Protein AF-A0A5K1B5Y6-F1 (afdb_monomer_lite)

Structure (mmCIF, N/CA/C/O backbone):
data_AF-A0A5K1B5Y6-F1
#
_entry.id   AF-A0A5K1B5Y6-F1
#
loop_
_atom_site.group_PDB
_atom_site.id
_atom_site.type_symbol
_atom_site.label_atom_id
_atom_site.label_alt_id
_atom_site.label_comp_id
_atom_site.label_asym_id
_atom_site.label_entity_id
_atom_site.label_seq_id
_atom_site.pdbx_PDB_ins_code
_atom_site.Cartn_x
_atom_site.Cartn_y
_atom_site.Cartn_z
_atom_site.occupancy
_atom_site.B_iso_or_equiv
_atom_site.auth_seq_id
_atom_site.auth_comp_id
_atom_site.auth_asym_id
_atom_site.auth_atom_id
_atom_site.pdbx_PDB_model_num
ATOM 1 N N . GLN A 1 1 ? -15.310 -3.717 12.837 1.00 61.94 1 GLN A N 1
ATOM 2 C CA . GLN A 1 1 ? -14.846 -5.034 12.338 1.00 61.94 1 GLN A CA 1
ATOM 3 C C . GLN A 1 1 ? -14.676 -5.076 10.817 1.00 61.94 1 GLN A C 1
ATOM 5 O O . GLN A 1 1 ? -13.551 -5.280 10.386 1.00 61.94 1 GLN A O 1
ATOM 10 N N . ASN A 1 2 ? -15.708 -4.813 10.001 1.00 82.94 2 ASN A N 1
ATOM 11 C CA . ASN A 1 2 ? -15.606 -4.912 8.527 1.00 82.94 2 ASN A CA 1
ATOM 12 C C . ASN A 1 2 ? -14.499 -4.042 7.901 1.00 82.94 2 ASN A C 1
ATOM 14 O O . ASN A 1 2 ? -13.853 -4.462 6.947 1.00 82.94 2 ASN A O 1
ATOM 18 N N . THR A 1 3 ? -14.230 -2.863 8.466 1.00 85.44 3 THR A N 1
ATOM 19 C CA . THR A 1 3 ? -13.160 -1.971 7.995 1.00 85.44 3 THR A CA 1
ATOM 20 C C . THR A 1 3 ? -11.761 -2.560 8.187 1.00 85.44 3 THR A C 1
ATOM 22 O O . THR A 1 3 ? -10.958 -2.513 7.262 1.00 85.44 3 THR A O 1
ATOM 25 N N . HIS A 1 4 ? -11.480 -3.170 9.346 1.00 84.19 4 HIS A N 1
ATOM 26 C CA . HIS A 1 4 ? -10.191 -3.828 9.597 1.00 84.19 4 HIS A CA 1
ATOM 27 C C . HIS A 1 4 ? -9.981 -5.002 8.634 1.00 84.19 4 HIS A C 1
ATOM 29 O O . HIS A 1 4 ? -8.892 -5.165 8.092 1.00 84.19 4 HIS A O 1
ATOM 35 N N . LEU A 1 5 ? -11.041 -5.777 8.366 1.00 86.75 5 LEU A N 1
ATOM 36 C CA . LEU A 1 5 ? -10.997 -6.868 7.391 1.00 86.75 5 LEU A CA 1
ATOM 37 C C . LEU A 1 5 ? -10.698 -6.349 5.977 1.00 86.75 5 LEU A C 1
ATOM 39 O O . LEU A 1 5 ? -9.837 -6.898 5.295 1.00 86.75 5 LEU A O 1
ATOM 43 N N . LEU A 1 6 ? -11.368 -5.276 5.550 1.00 89.38 6 LEU A N 1
ATOM 44 C CA . LEU A 1 6 ? -11.146 -4.675 4.235 1.00 89.38 6 LEU A CA 1
ATOM 45 C C . LEU A 1 6 ? -9.709 -4.155 4.082 1.00 89.38 6 LEU A C 1
ATOM 47 O O . LEU A 1 6 ? -9.068 -4.434 3.071 1.00 89.38 6 LEU A O 1
ATOM 51 N N . ILE A 1 7 ? -9.180 -3.469 5.099 1.00 89.62 7 ILE A N 1
ATOM 52 C CA . ILE A 1 7 ? -7.785 -3.006 5.115 1.00 89.62 7 ILE A CA 1
ATOM 53 C C . ILE A 1 7 ? -6.828 -4.197 5.027 1.00 89.62 7 ILE A C 1
ATOM 55 O O . ILE A 1 7 ? -5.940 -4.191 4.184 1.00 89.62 7 ILE A O 1
ATOM 59 N N . SER A 1 8 ? -7.043 -5.251 5.817 1.00 89.25 8 SER A N 1
ATOM 60 C CA . SER A 1 8 ? -6.202 -6.453 5.778 1.00 89.25 8 SER A CA 1
ATOM 61 C C . SER A 1 8 ? -6.201 -7.122 4.396 1.00 89.25 8 SER A C 1
ATOM 63 O O . SER A 1 8 ? -5.146 -7.515 3.897 1.00 89.25 8 SER A O 1
ATOM 65 N N . ILE A 1 9 ? -7.359 -7.196 3.728 1.00 91.19 9 ILE A N 1
ATOM 66 C CA . ILE A 1 9 ? -7.470 -7.726 2.360 1.00 91.19 9 ILE A CA 1
ATOM 67 C C . ILE A 1 9 ? -6.678 -6.865 1.370 1.00 91.19 9 ILE A C 1
ATOM 69 O O . ILE A 1 9 ? -5.948 -7.409 0.541 1.00 91.19 9 ILE A O 1
ATOM 73 N N . LEU A 1 10 ? -6.796 -5.53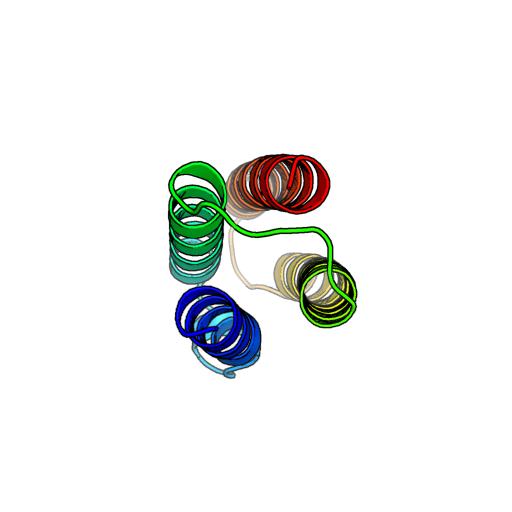9 1.456 1.00 92.56 10 LEU A N 1
ATOM 74 C CA . LEU A 1 10 ? -6.096 -4.608 0.567 1.00 92.56 10 LEU A CA 1
ATOM 75 C C . LEU A 1 10 ? -4.580 -4.639 0.788 1.00 92.56 10 LEU A C 1
ATOM 77 O O . LEU A 1 10 ? -3.822 -4.721 -0.176 1.00 92.56 10 LEU A O 1
ATOM 81 N N . VAL A 1 11 ? -4.139 -4.675 2.046 1.00 90.75 11 VAL A N 1
ATOM 82 C CA . VAL A 1 11 ? -2.730 -4.860 2.411 1.00 90.75 11 VAL A CA 1
ATOM 83 C C . VAL A 1 11 ? -2.219 -6.188 1.852 1.00 90.75 11 VAL A C 1
ATOM 85 O O . VAL A 1 11 ? -1.197 -6.224 1.174 1.00 90.75 11 VAL A O 1
ATOM 88 N N . LYS A 1 12 ? -2.961 -7.288 2.014 1.00 89.69 12 LYS A N 1
ATOM 89 C CA . LYS A 1 12 ? -2.588 -8.581 1.422 1.00 89.69 12 LYS A CA 1
ATOM 90 C C . LYS A 1 12 ? -2.546 -8.536 -0.110 1.00 89.69 12 LYS A C 1
ATOM 92 O O . LYS A 1 12 ? -1.741 -9.236 -0.723 1.00 89.69 12 LYS A O 1
ATOM 97 N N . HIS A 1 13 ? -3.377 -7.715 -0.749 1.00 91.19 13 HIS A N 1
ATOM 98 C CA . HIS A 1 13 ? -3.387 -7.571 -2.203 1.00 91.19 13 HIS A CA 1
ATOM 99 C C . HIS A 1 13 ? -2.091 -6.950 -2.748 1.00 91.19 13 HIS A C 1
ATOM 101 O O . HIS A 1 13 ? -1.645 -7.347 -3.827 1.00 91.19 13 HIS A O 1
ATOM 107 N N . LEU A 1 14 ? -1.428 -6.079 -1.977 1.00 89.25 14 LEU A N 1
ATOM 108 C CA . LEU A 1 14 ? -0.103 -5.539 -2.317 1.00 89.25 14 LEU A CA 1
ATOM 109 C C . LEU A 1 14 ? 0.965 -6.635 -2.457 1.00 89.25 14 LEU A C 1
ATOM 111 O O . LEU A 1 14 ? 1.934 -6.458 -3.189 1.00 89.25 14 LEU A O 1
ATOM 115 N N . GLU A 1 15 ? 0.785 -7.798 -1.821 1.00 84.31 15 GLU A N 1
ATOM 116 C CA . GLU A 1 15 ? 1.717 -8.931 -1.925 1.00 84.31 15 GLU A CA 1
ATOM 117 C C . GLU A 1 15 ? 1.557 -9.730 -3.219 1.00 84.31 15 GLU A C 1
ATOM 119 O O . GLU A 1 15 ? 2.393 -10.578 -3.547 1.00 84.31 15 GLU A O 1
ATOM 124 N N . HIS A 1 16 ? 0.489 -9.484 -3.977 1.00 89.88 16 HIS A N 1
ATOM 125 C CA . HIS A 1 16 ? 0.230 -10.232 -5.189 1.00 89.88 16 HIS A CA 1
ATOM 126 C C . HIS A 1 16 ? 1.282 -9.915 -6.260 1.00 89.88 16 HIS A C 1
ATOM 128 O O . HIS A 1 16 ? 1.492 -8.766 -6.641 1.00 89.88 16 HIS A O 1
ATOM 134 N N . LYS A 1 17 ? 1.897 -10.958 -6.831 1.00 83.12 17 LYS A N 1
ATOM 135 C CA . LYS A 1 17 ? 3.017 -10.857 -7.789 1.00 83.12 17 LYS A CA 1
ATOM 136 C C . LYS A 1 17 ? 2.793 -9.926 -8.986 1.00 83.12 17 LYS A C 1
ATOM 138 O O . LYS A 1 17 ? 3.762 -9.445 -9.563 1.00 83.12 17 LYS A O 1
ATOM 143 N N . LYS A 1 18 ? 1.538 -9.719 -9.402 1.00 86.19 18 LYS A N 1
ATOM 144 C CA . LYS A 1 18 ? 1.199 -8.775 -10.481 1.00 86.19 18 LYS A CA 1
ATOM 145 C C . LYS A 1 18 ? 1.161 -7.328 -9.981 1.00 86.19 18 LYS A C 1
ATOM 147 O O . LYS A 1 18 ? 1.648 -6.452 -10.678 1.00 86.19 18 LYS A O 1
ATOM 152 N N . VAL A 1 19 ? 0.653 -7.114 -8.767 1.00 86.88 19 VAL A N 1
ATOM 153 C CA . VAL A 1 19 ? 0.531 -5.795 -8.129 1.00 86.88 19 VAL A CA 1
ATOM 154 C C . VAL A 1 19 ? 1.909 -5.254 -7.760 1.00 86.88 19 VAL A C 1
ATOM 156 O O . VAL A 1 19 ? 2.219 -4.119 -8.089 1.00 86.88 19 VAL A O 1
ATOM 159 N N . VAL A 1 20 ? 2.793 -6.095 -7.211 1.00 82.19 20 VAL A N 1
ATOM 160 C CA . VAL A 1 20 ? 4.186 -5.715 -6.886 1.00 82.19 20 VAL A CA 1
ATOM 161 C C . VAL A 1 20 ? 4.938 -5.133 -8.095 1.00 82.19 20 VAL A C 1
ATOM 163 O O . VAL A 1 20 ? 5.838 -4.316 -7.928 1.00 82.19 20 VAL A O 1
ATOM 166 N N . LYS A 1 21 ? 4.561 -5.523 -9.320 1.00 82.31 21 LYS A N 1
ATOM 167 C CA . LYS A 1 21 ? 5.200 -5.053 -10.557 1.00 82.31 21 LYS A CA 1
ATOM 168 C C . LYS A 1 21 ? 4.587 -3.779 -11.145 1.00 82.31 21 LYS A C 1
ATOM 170 O O . LYS A 1 21 ? 5.173 -3.193 -12.056 1.00 82.31 21 LYS A O 1
ATOM 175 N N . GLN A 1 22 ? 3.422 -3.380 -10.645 1.00 85.06 22 GLN A N 1
ATOM 176 C CA . GLN A 1 22 ? 2.621 -2.257 -11.124 1.00 85.06 22 GLN A CA 1
ATOM 177 C C . GLN A 1 22 ? 2.636 -1.156 -10.063 1.00 85.06 22 GLN A C 1
ATOM 179 O O . GLN A 1 22 ? 1.946 -1.238 -9.046 1.00 85.06 22 GLN A O 1
ATOM 184 N N . LEU A 1 23 ? 3.502 -0.163 -10.269 1.00 79.81 23 LEU A N 1
ATOM 185 C CA . LEU A 1 23 ? 3.746 0.899 -9.290 1.00 79.81 23 LEU A CA 1
ATOM 186 C C . LEU A 1 23 ? 2.510 1.789 -9.101 1.00 79.81 23 LEU A C 1
ATOM 188 O O . LEU A 1 23 ? 2.159 2.143 -7.981 1.00 79.81 23 LEU A O 1
ATOM 192 N N . ASP A 1 24 ? 1.810 2.081 -10.191 1.00 84.75 24 ASP A N 1
ATOM 193 C CA . ASP A 1 24 ? 0.542 2.810 -10.225 1.00 84.75 24 ASP A CA 1
ATOM 194 C C . ASP A 1 24 ? -0.557 2.103 -9.417 1.00 84.75 24 ASP A C 1
ATOM 196 O O . ASP A 1 24 ? -1.231 2.719 -8.592 1.00 84.75 24 ASP A O 1
ATOM 200 N N . VAL A 1 25 ? -0.697 0.786 -9.588 1.00 89.25 25 VAL A N 1
ATOM 201 C CA . VAL A 1 25 ? -1.702 -0.010 -8.871 1.00 89.25 25 VAL A CA 1
ATOM 202 C C . VAL A 1 25 ? -1.408 -0.044 -7.373 1.00 89.25 25 VAL A C 1
ATOM 204 O O . VAL A 1 25 ? -2.334 0.037 -6.567 1.00 89.25 25 VAL A O 1
ATOM 207 N N . GLN A 1 26 ? -0.134 -0.120 -6.981 1.00 89.06 26 GLN A N 1
ATOM 208 C CA . GLN A 1 26 ? 0.256 -0.059 -5.572 1.00 89.06 26 GLN A CA 1
ATOM 209 C C . GLN A 1 26 ? -0.111 1.276 -4.923 1.00 89.06 26 GLN A C 1
ATOM 211 O O . GLN A 1 26 ? -0.685 1.272 -3.834 1.00 89.06 26 GLN A O 1
ATOM 216 N N . VAL A 1 27 ? 0.175 2.396 -5.596 1.00 89.31 27 VAL A N 1
ATOM 217 C CA . VAL A 1 27 ? -0.204 3.736 -5.118 1.00 89.31 27 VAL A CA 1
ATOM 218 C C . VAL A 1 27 ? -1.719 3.818 -4.921 1.00 89.31 27 VAL A C 1
ATOM 220 O O . VAL A 1 27 ? -2.166 4.149 -3.825 1.00 89.31 27 VAL A O 1
ATOM 223 N N . ASN A 1 28 ? -2.504 3.396 -5.916 1.00 92.31 28 ASN A N 1
ATOM 224 C CA . ASN A 1 28 ? -3.968 3.412 -5.838 1.00 92.31 28 ASN A CA 1
ATOM 225 C C . ASN A 1 28 ? -4.507 2.585 -4.657 1.00 92.31 28 ASN A C 1
ATOM 227 O O . ASN A 1 28 ? -5.434 3.007 -3.969 1.00 92.31 28 ASN A O 1
ATOM 231 N N . ILE A 1 29 ? -3.935 1.406 -4.386 1.00 93.19 29 ILE A N 1
ATOM 232 C CA . ILE A 1 29 ? -4.352 0.576 -3.243 1.00 93.19 29 ILE A CA 1
ATOM 233 C C . ILE A 1 29 ? -4.066 1.292 -1.918 1.00 93.19 29 ILE A C 1
ATOM 235 O O . ILE A 1 29 ? -4.920 1.294 -1.032 1.00 93.19 29 ILE A O 1
ATOM 239 N N . ILE A 1 30 ? -2.894 1.915 -1.779 1.00 92.19 30 ILE A N 1
ATOM 240 C CA . ILE A 1 30 ? -2.525 2.657 -0.565 1.00 92.19 30 ILE A CA 1
ATOM 241 C C . ILE A 1 30 ? -3.440 3.871 -0.367 1.00 92.19 30 ILE A C 1
ATOM 243 O O . ILE A 1 30 ? -3.895 4.118 0.751 1.00 92.19 30 ILE A O 1
ATOM 247 N N . GLU A 1 31 ? -3.778 4.593 -1.434 1.00 93.12 31 GLU A N 1
ATOM 248 C CA . GLU A 1 31 ? -4.740 5.699 -1.381 1.00 93.12 31 GL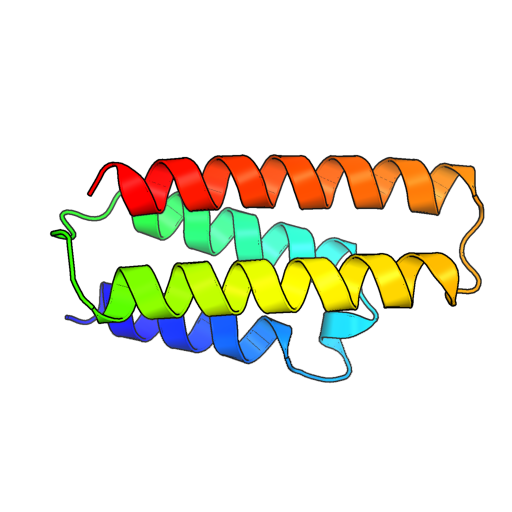U A CA 1
ATOM 249 C C . GLU A 1 31 ? -6.130 5.222 -0.938 1.00 93.12 31 GLU A C 1
ATOM 251 O O . GLU A 1 31 ? -6.754 5.835 -0.070 1.00 93.12 31 GLU A O 1
ATOM 256 N N . VAL A 1 32 ? -6.596 4.075 -1.444 1.00 94.38 32 VAL A N 1
ATOM 257 C CA . VAL A 1 32 ? -7.861 3.466 -1.005 1.00 94.38 32 VAL A CA 1
ATOM 258 C C . VAL A 1 32 ? -7.813 3.091 0.480 1.00 94.38 32 VAL A C 1
ATOM 260 O O . VAL A 1 32 ? -8.754 3.405 1.211 1.00 94.38 32 VAL A O 1
ATOM 263 N N . ILE A 1 33 ? -6.722 2.480 0.960 1.00 92.88 33 ILE A N 1
ATOM 264 C CA . ILE A 1 33 ? -6.543 2.179 2.394 1.00 92.88 33 ILE A CA 1
ATOM 265 C C . ILE A 1 33 ? -6.576 3.475 3.215 1.00 92.88 33 ILE A C 1
ATOM 267 O O . ILE A 1 33 ? -7.264 3.531 4.235 1.00 92.88 33 ILE A O 1
ATOM 271 N N . THR A 1 34 ? -5.904 4.529 2.745 1.00 91.81 34 THR A N 1
ATOM 272 C CA . THR A 1 34 ? -5.879 5.855 3.386 1.00 91.81 34 THR A CA 1
ATOM 273 C C . THR A 1 34 ? -7.284 6.438 3.511 1.00 91.81 34 THR A C 1
ATOM 275 O O . THR A 1 34 ? -7.680 6.880 4.590 1.00 91.81 34 THR A O 1
ATOM 278 N N . HIS A 1 35 ? -8.074 6.395 2.435 1.00 92.50 35 HIS A N 1
ATOM 279 C CA . HIS A 1 35 ? -9.453 6.876 2.441 1.00 92.50 35 HIS A CA 1
ATOM 280 C C . HIS A 1 35 ? -10.351 6.065 3.373 1.00 92.50 35 HIS A C 1
ATOM 282 O O . HIS A 1 35 ? -11.160 6.650 4.097 1.00 92.50 35 HIS A O 1
ATOM 288 N N . ILE A 1 36 ? -10.209 4.739 3.389 1.00 90.19 36 ILE A N 1
ATOM 289 C CA . ILE A 1 36 ? -10.954 3.872 4.305 1.00 90.19 36 ILE A CA 1
ATOM 290 C C . ILE A 1 36 ? -10.596 4.216 5.754 1.00 90.19 36 ILE A C 1
ATOM 292 O O . ILE A 1 36 ? -11.498 4.418 6.567 1.00 90.19 36 ILE A O 1
ATOM 296 N N . ALA A 1 37 ? -9.304 4.338 6.072 1.00 88.50 37 ALA A N 1
ATOM 297 C CA . ALA A 1 37 ? -8.835 4.707 7.402 1.00 88.50 37 ALA A CA 1
ATOM 298 C C . ALA A 1 37 ? -9.403 6.072 7.823 1.00 88.50 37 ALA A C 1
ATOM 300 O O . ALA A 1 37 ? -10.067 6.152 8.858 1.00 88.50 37 ALA A O 1
ATOM 301 N N . TYR A 1 38 ? -9.257 7.104 6.984 1.00 87.38 38 TYR A N 1
ATOM 302 C CA . TYR A 1 38 ? -9.732 8.467 7.252 1.00 87.38 38 TYR A CA 1
ATOM 303 C C . TYR A 1 38 ? -11.227 8.517 7.603 1.00 87.38 38 TYR A C 1
ATOM 305 O O . TYR A 1 38 ? -11.596 9.066 8.643 1.00 87.38 38 TYR A O 1
ATOM 313 N N . HIS A 1 39 ? -12.083 7.894 6.785 1.00 86.94 39 HIS A N 1
ATOM 314 C CA . HIS A 1 39 ? -13.542 7.953 6.953 1.00 86.94 39 HIS A CA 1
ATOM 315 C C . HIS A 1 39 ? -14.085 6.973 7.998 1.00 86.94 39 HIS A C 1
ATOM 317 O O . HIS A 1 39 ? -15.237 7.078 8.421 1.00 86.94 39 HIS A O 1
ATOM 323 N N . SER A 1 40 ? -13.280 6.004 8.425 1.00 84.62 40 SER A N 1
ATOM 324 C CA . SER A 1 40 ? -13.708 5.032 9.420 1.00 84.62 40 SER A CA 1
ATOM 325 C C . SER A 1 40 ? -13.665 5.586 10.846 1.00 84.62 40 SER A C 1
ATOM 327 O O . SER A 1 40 ? -12.807 6.394 11.210 1.00 84.62 40 SER A O 1
ATOM 329 N N . LYS A 1 41 ? -14.571 5.084 11.689 1.00 82.88 41 LYS A N 1
ATOM 330 C CA . LYS A 1 41 ? -14.539 5.256 13.151 1.00 82.88 41 LYS A CA 1
ATOM 331 C C . LYS A 1 41 ? -13.776 4.100 13.816 1.00 82.88 41 LYS A C 1
ATOM 333 O O . LYS A 1 41 ? -14.278 3.490 14.756 1.00 82.88 41 LYS A O 1
ATOM 338 N N . MET A 1 42 ? -12.634 3.715 13.242 1.00 77.75 42 MET A N 1
ATOM 339 C CA . MET A 1 42 ? -11.767 2.680 13.813 1.00 77.75 42 MET A CA 1
ATOM 340 C C . MET A 1 42 ? -11.199 3.145 15.158 1.00 77.75 42 MET A C 1
ATOM 342 O O . MET A 1 42 ? -11.027 4.342 15.364 1.00 77.75 42 MET A O 1
ATOM 346 N N . GLN A 1 43 ? -10.933 2.187 16.045 1.00 77.19 43 GLN A N 1
ATOM 347 C CA . GLN A 1 43 ? -10.144 2.389 17.258 1.00 77.19 43 GLN A CA 1
ATOM 348 C C . GLN A 1 43 ? -8.798 1.682 17.099 1.00 77.19 43 GLN A C 1
ATOM 350 O O . GLN A 1 43 ? -8.728 0.626 16.448 1.00 77.19 43 GLN A O 1
ATOM 355 N N . ALA A 1 44 ? -7.765 2.233 17.735 1.00 75.69 44 ALA A N 1
ATOM 356 C CA . ALA A 1 44 ? -6.462 1.602 17.884 1.00 75.69 44 ALA A CA 1
ATOM 357 C C . ALA A 1 44 ? -6.606 0.117 18.264 1.00 75.69 44 ALA A C 1
ATOM 359 O O . ALA A 1 44 ? -7.305 -0.250 19.210 1.00 75.69 44 ALA A O 1
ATOM 360 N N . SER A 1 45 ? -5.965 -0.755 17.490 1.00 79.25 45 SER A N 1
ATOM 361 C CA . SER A 1 45 ? -6.081 -2.209 17.636 1.00 79.25 45 SER A CA 1
ATOM 362 C C . SER A 1 45 ? -4.830 -2.913 17.122 1.00 79.25 45 SER A C 1
ATOM 364 O O . SER A 1 45 ? -4.060 -2.360 16.330 1.00 79.25 45 SER A O 1
ATOM 366 N N . VAL A 1 46 ? -4.628 -4.155 17.565 1.00 81.44 46 VAL A N 1
ATOM 367 C CA . VAL A 1 46 ? -3.481 -4.983 17.161 1.00 81.44 46 VAL A CA 1
ATOM 368 C C . VAL A 1 46 ? -3.485 -5.213 15.645 1.00 81.44 46 VAL A C 1
ATOM 370 O O . VAL A 1 46 ? -2.432 -5.231 15.012 1.00 81.44 46 VAL A O 1
ATOM 373 N N . GLU A 1 47 ? -4.664 -5.293 15.034 1.00 82.31 47 GLU A N 1
ATOM 374 C CA . GLU A 1 47 ? -4.860 -5.428 13.593 1.00 82.31 47 GLU A CA 1
ATOM 375 C C . GLU A 1 47 ? -4.383 -4.194 12.814 1.00 82.31 47 GLU A C 1
ATOM 377 O O . GLU A 1 47 ? -3.836 -4.336 11.717 1.00 82.31 47 GLU A O 1
ATOM 382 N N . ILE A 1 48 ? -4.545 -2.986 13.371 1.00 80.56 48 ILE A N 1
ATOM 383 C CA . ILE A 1 48 ? -4.007 -1.754 12.770 1.00 80.56 48 ILE A CA 1
ATOM 384 C C . ILE A 1 48 ? -2.478 -1.783 12.813 1.00 80.56 48 ILE A C 1
ATOM 386 O O . ILE A 1 48 ? -1.837 -1.539 11.793 1.00 80.56 48 ILE A O 1
ATOM 390 N N . ILE A 1 49 ? -1.888 -2.147 13.956 1.00 82.25 49 ILE A N 1
ATOM 391 C CA . ILE A 1 49 ? -0.426 -2.248 14.113 1.00 82.25 49 ILE A CA 1
ATOM 392 C C . ILE A 1 49 ? 0.157 -3.300 13.155 1.00 82.25 49 ILE A C 1
ATOM 394 O O . ILE A 1 49 ? 1.189 -3.064 12.516 1.00 82.25 49 IL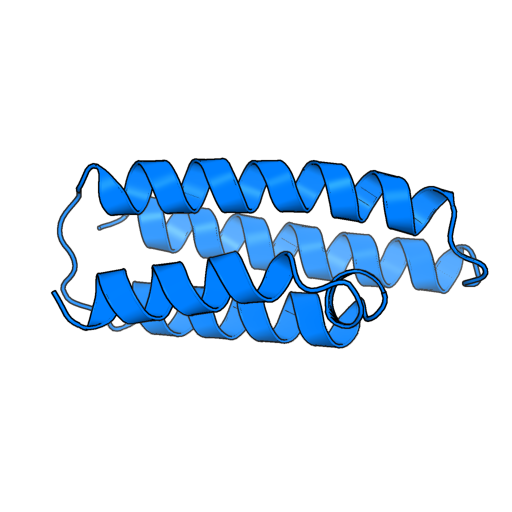E A O 1
ATOM 398 N N . GLY A 1 50 ? -0.522 -4.442 13.008 1.00 85.38 50 GLY A N 1
ATOM 399 C CA . GLY A 1 50 ? -0.175 -5.471 12.026 1.00 85.38 50 GLY A CA 1
ATOM 400 C C . GLY A 1 50 ? -0.232 -4.938 10.594 1.00 85.38 50 GLY A C 1
ATOM 401 O O . GLY A 1 50 ? 0.730 -5.090 9.845 1.00 85.38 50 GLY A O 1
ATOM 402 N N . SER A 1 51 ? -1.300 -4.213 10.248 1.00 85.81 51 SER A N 1
ATOM 403 C CA . SER A 1 51 ? -1.457 -3.591 8.926 1.00 85.81 51 SER A CA 1
ATOM 404 C C . SER A 1 51 ? -0.355 -2.564 8.635 1.00 85.81 51 SER A C 1
ATOM 406 O O . SER A 1 51 ? 0.200 -2.559 7.540 1.00 85.81 51 SER A O 1
ATOM 408 N N . ILE A 1 52 ? 0.030 -1.738 9.615 1.00 85.38 52 ILE A N 1
ATOM 409 C CA . ILE A 1 52 ? 1.150 -0.788 9.488 1.00 85.38 52 ILE A CA 1
ATOM 410 C C . ILE A 1 52 ? 2.473 -1.536 9.261 1.00 85.38 52 ILE A C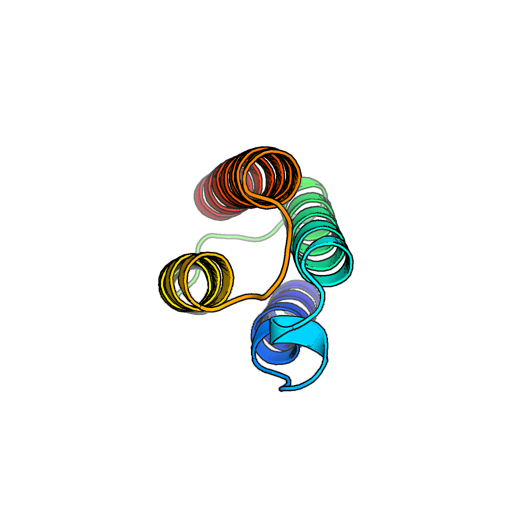 1
ATOM 412 O O . ILE A 1 52 ? 3.253 -1.176 8.378 1.00 85.38 52 ILE A O 1
ATOM 416 N N . SER A 1 53 ? 2.726 -2.602 10.024 1.00 86.62 53 SER A N 1
ATOM 417 C CA . SER A 1 53 ? 3.939 -3.422 9.883 1.00 86.62 53 SER A CA 1
ATOM 418 C C . SER A 1 53 ? 4.030 -4.085 8.506 1.00 86.62 53 SER A C 1
ATOM 420 O O . SER A 1 53 ? 5.104 -4.141 7.898 1.00 86.62 53 SER A O 1
ATOM 422 N N . ASP A 1 54 ? 2.896 -4.555 7.993 1.00 88.94 54 ASP A N 1
ATOM 423 C CA . ASP A 1 54 ? 2.773 -5.141 6.662 1.00 88.94 54 ASP A CA 1
ATOM 424 C C . ASP A 1 54 ? 3.012 -4.098 5.561 1.00 88.94 54 ASP A C 1
ATOM 426 O O . ASP A 1 54 ? 3.811 -4.340 4.655 1.00 88.94 54 ASP A O 1
ATOM 430 N N . LEU A 1 55 ? 2.426 -2.905 5.687 1.00 88.94 55 LEU A N 1
ATOM 431 C CA . LEU A 1 55 ? 2.654 -1.781 4.774 1.00 88.94 55 LEU A CA 1
ATOM 432 C C . LEU A 1 55 ? 4.136 -1.361 4.738 1.00 88.94 55 LEU A C 1
ATOM 434 O O . LEU A 1 55 ? 4.716 -1.194 3.662 1.00 88.94 55 LEU A O 1
ATOM 438 N N . MET A 1 56 ? 4.807 -1.286 5.893 1.00 86.31 56 MET A N 1
ATOM 439 C CA . MET A 1 56 ? 6.256 -1.030 5.958 1.00 86.31 56 MET A CA 1
ATOM 440 C C . MET A 1 56 ? 7.083 -2.161 5.327 1.00 86.31 56 MET A C 1
ATOM 442 O O . MET A 1 56 ? 8.129 -1.921 4.714 1.00 86.31 56 MET A O 1
ATOM 446 N N . ARG A 1 57 ? 6.637 -3.419 5.440 1.00 88.44 57 ARG A N 1
ATOM 447 C CA . ARG A 1 57 ? 7.257 -4.546 4.727 1.00 88.44 57 ARG A CA 1
ATOM 448 C C . ARG A 1 57 ? 7.099 -4.393 3.213 1.00 88.44 57 ARG A C 1
ATOM 450 O O . ARG A 1 57 ? 8.055 -4.683 2.491 1.00 88.44 57 ARG A O 1
ATOM 457 N N . HIS A 1 58 ? 5.951 -3.925 2.729 1.00 83.44 58 HIS A N 1
ATOM 458 C CA . HIS A 1 58 ? 5.731 -3.668 1.300 1.00 83.44 58 HIS A CA 1
ATOM 459 C C . HIS A 1 58 ? 6.578 -2.518 0.784 1.00 83.44 58 HIS A C 1
ATOM 461 O O . HIS A 1 58 ? 7.159 -2.660 -0.285 1.00 83.44 58 HIS A O 1
ATOM 467 N N . MET A 1 59 ? 6.773 -1.461 1.572 1.00 82.81 59 MET A N 1
ATOM 468 C CA . MET A 1 59 ? 7.693 -0.374 1.224 1.00 82.81 59 MET A CA 1
ATOM 469 C C . MET A 1 59 ? 9.102 -0.880 0.918 1.00 82.81 59 MET A C 1
ATOM 471 O O . MET A 1 59 ? 9.685 -0.531 -0.108 1.00 82.81 59 MET A O 1
ATOM 475 N N . ARG A 1 60 ? 9.642 -1.754 1.776 1.00 80.50 60 ARG A N 1
ATOM 476 C CA . ARG A 1 60 ? 10.971 -2.345 1.552 1.00 80.50 60 ARG A CA 1
ATOM 477 C C . ARG A 1 60 ? 11.030 -3.131 0.240 1.00 80.50 60 ARG A C 1
ATOM 479 O O . ARG A 1 60 ? 11.989 -2.972 -0.511 1.00 80.50 60 ARG A O 1
ATOM 486 N N . LYS A 1 61 ? 9.996 -3.925 -0.062 1.00 81.81 61 LYS A N 1
ATOM 487 C CA . LYS A 1 61 ? 9.896 -4.681 -1.325 1.00 81.81 61 LYS A CA 1
ATOM 488 C C . LYS A 1 61 ? 9.749 -3.766 -2.544 1.00 81.81 61 LYS A C 1
ATOM 490 O O . LYS A 1 61 ? 10.362 -4.030 -3.571 1.00 81.81 61 LYS A O 1
ATOM 495 N N . HIS A 1 62 ? 8.967 -2.695 -2.429 1.00 80.00 62 HIS A N 1
ATOM 496 C CA . HIS A 1 62 ? 8.771 -1.707 -3.487 1.00 80.00 62 HIS A CA 1
ATOM 497 C C . HIS A 1 62 ? 10.088 -1.012 -3.852 1.00 80.00 62 HIS A C 1
ATOM 499 O O . HIS A 1 62 ? 10.428 -0.922 -5.028 1.00 80.00 62 HIS A O 1
ATOM 505 N N . ILE A 1 63 ? 10.867 -0.577 -2.855 1.00 79.31 63 ILE A N 1
ATOM 506 C CA . ILE A 1 63 ? 12.186 0.036 -3.080 1.00 79.31 63 ILE A CA 1
ATOM 507 C C . ILE A 1 63 ? 13.115 -0.941 -3.812 1.00 79.31 63 ILE A C 1
ATOM 509 O O . ILE A 1 63 ? 13.727 -0.559 -4.805 1.00 79.31 63 ILE A O 1
ATOM 513 N N . GLN A 1 64 ? 13.171 -2.203 -3.375 1.00 78.50 64 GLN A N 1
ATOM 514 C CA . GLN A 1 64 ? 13.957 -3.246 -4.047 1.00 78.50 64 GLN A CA 1
ATOM 515 C C . GLN A 1 64 ? 13.516 -3.447 -5.505 1.00 78.50 64 GLN A C 1
ATOM 517 O O . GLN A 1 64 ? 14.343 -3.409 -6.409 1.00 78.50 64 GLN A O 1
ATOM 522 N N . TYR A 1 65 ? 12.209 -3.566 -5.758 1.00 77.44 65 TYR A N 1
ATOM 523 C CA . TYR A 1 65 ? 11.688 -3.713 -7.118 1.00 77.44 65 TYR A CA 1
ATOM 524 C C . TYR A 1 65 ? 11.995 -2.497 -7.999 1.00 77.44 65 TYR A C 1
ATOM 526 O O . TYR A 1 65 ? 12.351 -2.646 -9.165 1.00 77.44 65 TYR A O 1
ATOM 534 N N . SER A 1 66 ? 11.872 -1.288 -7.453 1.00 74.75 66 SER A N 1
ATOM 535 C CA . SER A 1 66 ? 12.182 -0.055 -8.175 1.00 74.75 66 SER A CA 1
ATOM 536 C C . SER A 1 66 ? 13.641 -0.035 -8.639 1.00 74.75 66 SER A C 1
ATOM 538 O O . SER A 1 66 ? 13.906 0.273 -9.805 1.00 74.75 66 SER A O 1
ATOM 540 N N . LEU A 1 67 ? 14.575 -0.470 -7.784 1.00 76.62 67 LEU A N 1
ATOM 541 C CA . LEU A 1 67 ? 15.990 -0.621 -8.141 1.00 76.62 67 LEU A CA 1
ATOM 542 C C . LEU A 1 67 ? 16.175 -1.614 -9.301 1.00 76.62 67 LEU A C 1
ATOM 544 O O . LEU A 1 67 ? 16.797 -1.250 -10.300 1.00 76.62 67 LEU A O 1
ATOM 548 N N . ASP A 1 68 ? 15.534 -2.782 -9.229 1.00 76.50 68 ASP A N 1
ATOM 549 C CA . ASP A 1 68 ? 15.680 -3.879 -10.203 1.00 76.50 68 ASP A CA 1
ATOM 550 C C . ASP A 1 68 ? 14.865 -3.704 -11.503 1.00 76.50 68 ASP A C 1
ATOM 552 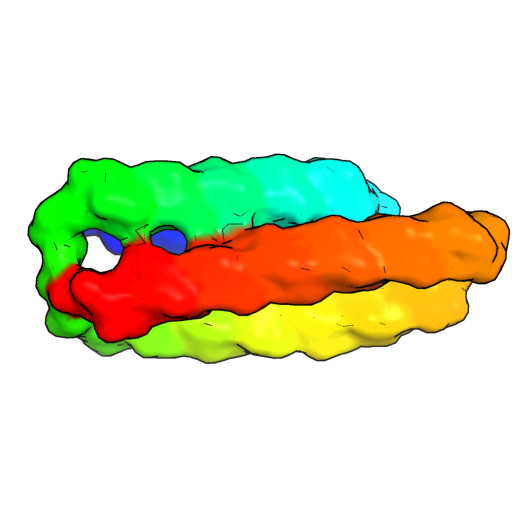O O . ASP A 1 68 ? 15.040 -4.446 -12.471 1.00 76.50 68 ASP A O 1
ATOM 556 N N . SER A 1 69 ? 13.934 -2.750 -11.543 1.00 76.69 69 SER A N 1
ATOM 557 C CA . SER A 1 69 ? 13.004 -2.585 -12.667 1.00 76.69 69 SER A CA 1
ATOM 558 C C . SER A 1 69 ? 13.648 -1.959 -13.914 1.00 76.69 69 SER A C 1
ATOM 560 O O . SER A 1 69 ? 14.588 -1.170 -13.826 1.00 76.69 69 SER A O 1
ATOM 562 N N . SER A 1 70 ? 13.093 -2.249 -15.095 1.00 78.19 70 SER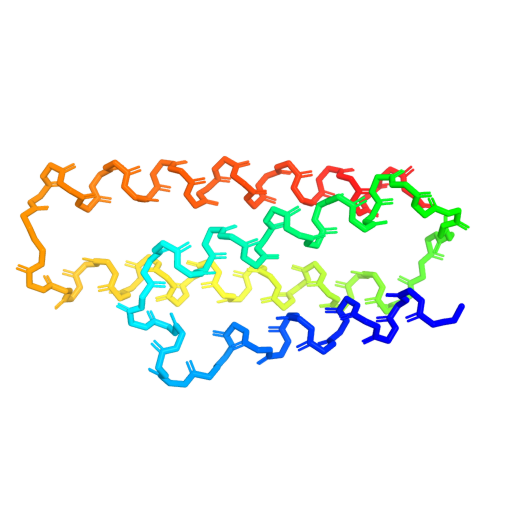 A N 1
ATOM 563 C CA . SER A 1 70 ? 13.546 -1.698 -16.383 1.00 78.19 70 SER A CA 1
ATOM 564 C C . SER A 1 70 ? 13.035 -0.279 -16.683 1.00 78.19 70 SER A C 1
ATOM 566 O O . SER A 1 70 ? 13.215 0.205 -17.798 1.00 78.19 70 SER A O 1
ATOM 568 N N . TYR A 1 71 ? 12.348 0.368 -15.734 1.00 73.50 71 TYR A N 1
ATOM 569 C CA . TYR A 1 71 ? 11.837 1.734 -15.900 1.00 73.50 71 TYR A CA 1
ATOM 570 C C . TYR A 1 71 ? 12.979 2.745 -16.059 1.00 73.50 71 TYR A C 1
ATOM 572 O O . TYR A 1 71 ? 14.077 2.542 -15.535 1.00 73.50 71 TYR A O 1
ATOM 580 N N . HIS A 1 72 ? 12.722 3.867 -16.735 1.00 81.25 72 HIS A N 1
ATOM 581 C CA . HIS A 1 72 ? 13.694 4.960 -16.759 1.00 81.25 72 HIS A CA 1
ATOM 582 C C . HIS A 1 72 ? 13.863 5.567 -15.360 1.00 81.25 72 HIS A C 1
ATOM 584 O O . HIS A 1 72 ? 12.921 5.633 -14.571 1.00 81.25 72 HIS A O 1
ATOM 590 N N . GLU A 1 73 ? 15.063 6.058 -15.048 1.00 81.12 73 GLU A N 1
ATOM 591 C CA . GLU A 1 73 ? 15.395 6.580 -13.715 1.00 81.12 73 GLU A CA 1
ATOM 592 C C . GLU A 1 73 ? 14.479 7.737 -13.271 1.00 81.12 73 GLU A C 1
ATOM 594 O O . GLU A 1 73 ? 14.070 7.805 -12.109 1.00 81.12 73 GLU A O 1
ATOM 599 N N . GLY A 1 74 ? 14.065 8.596 -14.210 1.00 82.06 74 GLY A N 1
ATOM 600 C CA . GLY A 1 74 ? 13.086 9.656 -13.950 1.00 82.06 74 GLY A CA 1
ATOM 601 C C . GLY A 1 74 ? 11.704 9.126 -13.550 1.00 82.06 74 GLY A C 1
ATOM 602 O O . GLY A 1 74 ? 11.076 9.662 -12.635 1.00 82.06 74 GLY A O 1
ATOM 603 N N . GLU A 1 75 ? 11.247 8.042 -14.179 1.00 79.00 75 GLU A N 1
ATOM 604 C CA . GLU A 1 75 ? 9.976 7.389 -13.848 1.00 79.00 75 GLU A CA 1
ATOM 605 C C . GLU A 1 75 ? 10.062 6.687 -12.491 1.00 79.00 75 GLU A C 1
ATOM 607 O O . GLU A 1 75 ? 9.185 6.884 -11.650 1.00 79.00 75 GLU A O 1
ATOM 612 N N . LYS A 1 76 ? 11.160 5.959 -12.225 1.00 79.69 76 LYS A N 1
ATOM 613 C CA . LYS A 1 76 ? 11.435 5.342 -10.915 1.00 79.69 76 LYS A CA 1
ATOM 614 C C . LYS A 1 76 ? 11.365 6.373 -9.794 1.00 79.69 76 LYS A C 1
ATOM 616 O O . LYS A 1 76 ? 10.662 6.167 -8.808 1.00 79.69 76 LYS A O 1
ATOM 621 N N . LYS A 1 77 ? 12.052 7.512 -9.950 1.00 82.12 77 LYS A N 1
ATOM 622 C CA . LYS A 1 77 ? 12.064 8.590 -8.950 1.00 82.12 77 LYS A CA 1
ATOM 623 C C . LYS A 1 77 ? 10.665 9.161 -8.710 1.00 82.12 77 LYS A C 1
ATOM 625 O O . LYS A 1 77 ? 10.283 9.351 -7.556 1.00 82.12 77 LYS A O 1
ATOM 630 N N . LYS A 1 78 ? 9.897 9.398 -9.779 1.00 84.31 78 LYS A N 1
ATOM 631 C CA . LYS A 1 78 ? 8.516 9.894 -9.693 1.00 84.31 78 LYS A CA 1
ATOM 632 C C . LYS A 1 78 ? 7.612 8.918 -8.937 1.00 84.31 78 LYS A C 1
ATOM 634 O O . LYS A 1 78 ? 6.963 9.323 -7.975 1.00 84.31 78 LYS A O 1
ATOM 639 N N . PHE A 1 79 ? 7.595 7.647 -9.336 1.00 80.44 79 PHE A N 1
ATOM 640 C CA . PHE A 1 79 ? 6.743 6.638 -8.703 1.00 80.44 79 PHE A CA 1
ATOM 641 C C . PHE A 1 79 ? 7.156 6.348 -7.260 1.00 80.44 79 PHE A C 1
ATOM 643 O O . PHE A 1 79 ? 6.289 6.235 -6.401 1.00 80.44 79 PHE A O 1
ATOM 650 N N . ASN A 1 80 ? 8.458 6.323 -6.961 1.00 83.50 80 ASN A N 1
ATOM 651 C CA . ASN A 1 80 ? 8.940 6.192 -5.586 1.00 83.50 80 ASN A CA 1
ATOM 652 C C . ASN A 1 80 ? 8.457 7.352 -4.709 1.00 83.50 80 ASN A C 1
ATOM 654 O O . ASN A 1 80 ? 7.993 7.109 -3.600 1.00 83.50 80 ASN A O 1
ATOM 658 N N . GLY A 1 81 ? 8.513 8.592 -5.205 1.00 86.38 81 GLY A N 1
ATOM 659 C CA . GLY A 1 81 ? 7.981 9.747 -4.480 1.00 86.38 81 GLY A CA 1
ATOM 660 C C . GLY A 1 81 ? 6.478 9.629 -4.206 1.00 86.38 81 GLY A C 1
ATOM 661 O O . GLY A 1 81 ? 6.047 9.821 -3.072 1.00 86.38 81 GLY A O 1
ATOM 662 N N . MET A 1 82 ? 5.694 9.253 -5.223 1.00 87.56 82 MET A N 1
ATOM 663 C CA . MET A 1 82 ? 4.242 9.054 -5.093 1.00 87.56 82 MET A CA 1
ATOM 664 C C . MET A 1 82 ? 3.902 7.948 -4.091 1.00 87.56 82 MET A C 1
ATOM 666 O O . MET A 1 82 ? 3.087 8.157 -3.197 1.00 87.56 82 MET A O 1
ATOM 670 N N . PHE A 1 83 ? 4.566 6.795 -4.194 1.00 87.12 83 PHE A N 1
ATOM 671 C CA . PHE A 1 83 ? 4.360 5.665 -3.292 1.00 87.12 83 PHE A CA 1
ATOM 672 C C . PHE A 1 83 ? 4.703 6.015 -1.844 1.00 87.12 83 PHE A C 1
ATOM 674 O O . PHE A 1 83 ? 3.914 5.733 -0.945 1.00 87.12 83 PHE A O 1
ATOM 681 N N . LEU A 1 84 ? 5.859 6.645 -1.607 1.00 87.19 84 LEU A N 1
ATOM 682 C CA . LEU A 1 84 ? 6.281 7.024 -0.258 1.00 87.19 84 LEU A CA 1
ATOM 683 C C . LEU A 1 84 ? 5.324 8.045 0.363 1.00 87.19 84 LEU A C 1
ATOM 685 O O . LEU A 1 84 ? 4.950 7.884 1.520 1.00 87.19 84 LEU A O 1
ATOM 689 N N . SER A 1 85 ? 4.869 9.035 -0.410 1.00 90.69 85 SER A N 1
ATOM 690 C CA . SER A 1 85 ? 3.899 10.026 0.066 1.00 90.69 85 SER A CA 1
ATOM 691 C C . SER A 1 85 ? 2.534 9.402 0.382 1.00 90.69 85 SER A C 1
ATOM 693 O O . SER A 1 85 ? 1.961 9.675 1.438 1.00 90.69 85 SER A O 1
ATOM 695 N N . ALA A 1 86 ? 2.025 8.520 -0.486 1.00 89.19 86 ALA A N 1
ATOM 696 C CA . ALA A 1 86 ? 0.779 7.799 -0.234 1.00 89.19 86 ALA A CA 1
ATOM 697 C C . ALA A 1 86 ? 0.884 6.932 1.030 1.00 89.19 86 ALA A C 1
ATOM 699 O O . ALA A 1 86 ? -0.029 6.908 1.854 1.00 89.19 86 ALA A O 1
ATOM 700 N N . LEU A 1 87 ? 2.017 6.251 1.211 1.00 90.44 87 LEU A N 1
ATOM 701 C CA . LEU A 1 87 ? 2.262 5.394 2.364 1.00 90.44 87 LEU A CA 1
ATOM 702 C C . LEU A 1 87 ? 2.358 6.186 3.670 1.00 90.44 87 LEU A C 1
ATOM 704 O O . LEU A 1 87 ? 1.761 5.783 4.664 1.00 90.44 87 LEU A O 1
ATOM 708 N N . GLU A 1 88 ? 3.089 7.299 3.674 1.00 90.94 88 GLU A N 1
ATOM 709 C CA . GLU A 1 88 ? 3.195 8.186 4.834 1.00 90.94 88 GLU A CA 1
ATOM 710 C C . GLU A 1 88 ? 1.810 8.677 5.267 1.00 90.94 88 GLU A C 1
ATOM 712 O O . GLU A 1 88 ? 1.424 8.508 6.426 1.00 90.94 88 GLU A O 1
ATOM 717 N N . ASN A 1 89 ? 1.012 9.170 4.314 1.00 91.62 89 ASN A N 1
ATOM 718 C CA . ASN A 1 89 ? -0.368 9.578 4.565 1.00 91.62 89 ASN A CA 1
ATOM 719 C C . ASN A 1 89 ? -1.211 8.424 5.123 1.00 91.62 89 ASN A C 1
ATOM 721 O O . ASN A 1 89 ? -1.939 8.609 6.099 1.00 91.62 89 ASN A O 1
ATOM 725 N N . CYS A 1 90 ? -1.089 7.227 4.548 1.00 91.44 90 CYS A N 1
ATOM 726 C CA . CYS A 1 90 ? -1.796 6.039 5.014 1.00 91.44 90 CYS A CA 1
ATOM 727 C C . CYS A 1 90 ? -1.456 5.704 6.469 1.00 91.44 90 CYS A C 1
ATOM 729 O O . CYS A 1 90 ? -2.355 5.426 7.264 1.00 91.44 90 CYS A O 1
ATOM 731 N N . ILE A 1 91 ? -0.171 5.731 6.828 1.00 89.19 91 ILE A N 1
ATOM 732 C CA . ILE A 1 91 ? 0.286 5.434 8.188 1.00 89.19 91 ILE A CA 1
ATOM 733 C C . ILE A 1 91 ? -0.243 6.489 9.156 1.00 89.19 91 ILE A C 1
ATOM 735 O O . ILE A 1 91 ? -0.826 6.106 10.163 1.00 89.19 91 ILE A O 1
ATOM 739 N N . ILE A 1 92 ? -0.138 7.781 8.823 1.00 90.38 92 ILE A N 1
ATOM 740 C CA . ILE A 1 92 ? -0.685 8.874 9.644 1.00 90.38 92 ILE A CA 1
ATOM 741 C C . ILE A 1 92 ? -2.178 8.652 9.918 1.00 90.38 92 ILE A C 1
ATOM 743 O O . ILE A 1 92 ? -2.633 8.783 11.055 1.00 90.38 92 ILE A O 1
ATOM 747 N N . GLN A 1 93 ? -2.952 8.280 8.892 1.00 88.38 93 GLN A N 1
ATOM 748 C CA . GLN A 1 93 ? -4.380 8.014 9.066 1.00 88.38 93 GLN A CA 1
ATOM 749 C C . GLN A 1 93 ? -4.659 6.792 9.935 1.00 88.38 93 GLN A C 1
ATOM 751 O O . GLN A 1 93 ? -5.627 6.808 10.688 1.00 88.38 93 GLN A O 1
ATOM 756 N N . LEU A 1 94 ? -3.835 5.748 9.852 1.00 86.00 94 LEU A N 1
ATOM 757 C CA . LEU A 1 94 ? -3.977 4.552 10.679 1.00 86.00 94 LEU A CA 1
ATOM 758 C C . LEU A 1 94 ? -3.541 4.788 12.132 1.00 86.00 94 LEU A C 1
ATOM 760 O O . LEU A 1 94 ? -4.144 4.212 13.029 1.00 86.00 94 LEU A O 1
ATOM 764 N N . THR A 1 95 ? -2.535 5.632 12.381 1.00 85.06 95 THR A N 1
ATOM 765 C CA . THR A 1 95 ? -2.053 5.952 13.737 1.00 85.06 95 THR A CA 1
ATOM 766 C C . THR A 1 95 ? -2.939 6.948 14.479 1.00 85.06 95 THR A C 1
ATOM 768 O O . THR A 1 95 ? -2.904 6.994 15.703 1.00 85.06 95 THR A O 1
ATOM 771 N N . ASN A 1 96 ? -3.731 7.746 13.757 1.00 82.88 96 ASN A N 1
ATOM 772 C CA . ASN A 1 96 ? -4.653 8.732 14.333 1.00 82.88 96 ASN A CA 1
ATOM 773 C C . ASN A 1 96 ? -6.026 8.139 14.736 1.00 82.88 96 ASN A C 1
ATOM 775 O O . ASN A 1 96 ? -6.964 8.900 14.987 1.00 82.88 96 ASN A O 1
ATOM 779 N N . LYS A 1 97 ? -6.177 6.809 14.752 1.00 75.81 97 LYS A N 1
ATOM 780 C CA . LYS A 1 97 ? -7.411 6.068 15.079 1.00 75.81 97 LYS A CA 1
ATOM 781 C C . LYS A 1 97 ? -7.181 5.183 16.294 1.00 75.81 97 LYS A C 1
ATOM 783 O O . LYS A 1 97 ? -8.098 5.082 17.139 1.00 75.81 97 LYS A O 1
#

Foldseek 3Di:
DVLLVVLVVLLVVLVDPVNLLPLPSLLVSLLVLLVSLQPDPDDDDPSLVVSLVSLVVSLVSSLVCLVVDPDDPVVSVVSNVSNVVSSVSSNVSSVVD

Organism: NCBI:txid210225

Radius of gyration: 13.31 Å; chains: 1; bounding box: 32×21×35 Å

pLDDT: mean 85.0, std 5.56, range [61.94, 94.38]

Sequence (97 aa):
QNTHLLISILVKHLEHKKVVKQLDVQVNIIEVITHIAYHSKMQASVEIIGSISDLMRHMRKHIQYSLDSSYHEGEKKKFNGMFLSALENCIIQLTNK

InterPro domains:
  IPR055296 SEMI-ROLLED LEAF 2-like [PTHR46087] (1-97)

Secondary structure (DSSP, 8-state):
-HHHHHHHHHHHHHTSTTTTT-HHHHHHHHHHHHHHHHHS-----HHHHHHHHHHHHHHHHHHHHHHHS-S-HHHHHHHHHHHHHHHHHHHHHHHT-